Protein AF-A0A8K0GW01-F1 (afdb_monomer_lite)

Foldseek 3Di:
DDPVPDDDDDDCDPPDDDDPPDPDDDDPDDDDDDDPDPDPDPDDPPPPVLQVLLVCLVVVNLVVVDDDDDDDDSVLSNLVSLLVLQCLAPDPVSRDDPVVSVCSNVVVDDRDRHDRSDPPPPD

InterPro domains:
  IPR011009 Protein kinase-like domain superfamily [SSF56112] (2-117)
  IPR051343 G-type lectin S-receptor-like kinases and EP1-like glycoproteins [PTHR47976] (35-113)

pLDDT: mean 79.25, std 17.21, range [33.47, 96.94]

Secondary structure (DSSP, 8-state):
--TT--------TT-----TT------SS--PPPP------SS-S---HHHHHHHHHHTT-GGGG--SS----HHHHHHHHHHHHHHT-SSGGGSPPHHHHHHHHTTSS--PPPPPS------

Organism: NCBI:txid2594499

Sequence (123 aa):
MDDFWTAKISDFGLAKLLMPDQTRTFTGVRGTRGRNLEVKVPNVEELVLSSWVYKCFCDRELHKLVVGEDQVERRTLENMVKVGLWCIQDEQVLRPSMKSVVLMLEGITDIASPPCPTSSSSM

Structure (mmCIF, N/CA/C/O backbone):
data_AF-A0A8K0GW01-F1
#
_entry.id   AF-A0A8K0GW01-F1
#
loop_
_atom_site.group_PDB
_atom_site.id
_atom_site.type_symbol
_atom_site.label_atom_id
_atom_site.label_alt_id
_atom_site.label_comp_id
_atom_site.label_asym_id
_atom_site.label_entity_id
_atom_site.label_seq_id
_atom_site.pdbx_PDB_ins_code
_atom_site.Cartn_x
_atom_site.Cartn_y
_atom_site.Cartn_z
_atom_site.occupancy
_atom_site.B_iso_or_equiv
_atom_site.auth_seq_id
_atom_site.auth_comp_id
_atom_site.auth_asym_id
_atom_site.auth_atom_id
_atom_site.pdbx_PDB_model_num
ATOM 1 N N . MET A 1 1 ? 4.931 -14.643 14.102 1.00 82.75 1 MET A N 1
ATOM 2 C CA . MET A 1 1 ? 4.377 -13.641 15.038 1.00 82.75 1 MET A CA 1
ATOM 3 C C . MET A 1 1 ? 4.746 -14.083 16.442 1.00 82.75 1 MET A C 1
ATOM 5 O O . MET A 1 1 ? 4.925 -15.282 16.620 1.00 82.75 1 MET A O 1
ATOM 9 N N . ASP A 1 2 ? 4.960 -13.167 17.380 1.00 88.69 2 ASP A N 1
ATOM 10 C CA . ASP A 1 2 ? 5.225 -13.533 18.778 1.00 88.69 2 ASP A CA 1
ATOM 11 C C . ASP A 1 2 ? 3.971 -13.467 19.653 1.00 88.69 2 ASP A C 1
ATOM 13 O O . ASP A 1 2 ? 2.881 -13.168 19.165 1.00 88.69 2 ASP A O 1
ATOM 17 N N . ASP A 1 3 ? 4.147 -13.747 20.945 1.00 93.69 3 ASP A N 1
ATOM 18 C CA . ASP A 1 3 ? 3.078 -13.785 21.949 1.00 93.69 3 ASP A CA 1
ATOM 19 C C . ASP A 1 3 ? 2.378 -12.427 22.141 1.00 93.69 3 ASP A C 1
ATOM 21 O O . ASP A 1 3 ? 1.277 -12.363 22.684 1.00 93.69 3 ASP A O 1
ATOM 25 N N . PHE A 1 4 ? 2.985 -11.339 21.657 1.00 91.31 4 PHE A N 1
ATOM 26 C CA . PHE A 1 4 ? 2.436 -9.984 21.701 1.00 91.31 4 PHE A CA 1
ATOM 27 C C . PHE A 1 4 ? 1.789 -9.561 20.377 1.00 91.31 4 PHE A C 1
ATOM 29 O O . PHE A 1 4 ? 1.604 -8.369 20.147 1.00 91.31 4 PHE A O 1
ATOM 36 N N . TRP A 1 5 ? 1.472 -10.507 19.484 1.00 83.25 5 TRP A N 1
ATOM 37 C CA . TRP A 1 5 ? 0.895 -10.232 18.160 1.00 83.25 5 TRP A CA 1
ATOM 38 C C . TRP A 1 5 ? 1.775 -9.328 17.282 1.00 83.25 5 TRP A C 1
ATOM 40 O O . TRP A 1 5 ? 1.306 -8.729 16.314 1.00 83.25 5 TRP A O 1
ATOM 50 N N . THR A 1 6 ? 3.080 -9.250 17.571 1.00 88.38 6 THR A N 1
ATOM 51 C CA . THR A 1 6 ? 4.000 -8.434 16.780 1.00 88.38 6 THR A CA 1
ATOM 52 C C . THR A 1 6 ? 4.387 -9.193 15.519 1.00 88.38 6 THR A C 1
ATOM 54 O O . THR A 1 6 ? 4.952 -10.298 15.558 1.00 88.38 6 THR A O 1
ATOM 57 N N . ALA A 1 7 ? 4.078 -8.595 14.367 1.00 86.25 7 ALA A N 1
ATOM 58 C CA . ALA A 1 7 ? 4.501 -9.111 13.077 1.00 86.25 7 ALA A CA 1
ATOM 59 C C . ALA A 1 7 ? 6.037 -9.155 13.012 1.00 86.25 7 ALA A C 1
ATOM 61 O O . ALA A 1 7 ? 6.719 -8.174 13.299 1.00 86.25 7 ALA A O 1
ATOM 62 N N . LYS A 1 8 ? 6.588 -10.309 12.626 1.00 86.19 8 LYS A N 1
ATOM 63 C CA . LYS A 1 8 ? 8.032 -10.511 12.456 1.00 86.19 8 LYS A CA 1
ATOM 64 C C . LYS A 1 8 ? 8.310 -10.894 11.016 1.00 86.19 8 LYS A C 1
ATOM 66 O O . LYS A 1 8 ? 7.702 -11.833 10.503 1.00 86.19 8 LYS A O 1
ATOM 71 N N . ILE A 1 9 ? 9.234 -10.175 10.387 1.00 85.19 9 ILE A N 1
ATOM 72 C CA . ILE A 1 9 ? 9.738 -10.535 9.064 1.00 85.19 9 ILE A CA 1
ATOM 73 C C . ILE A 1 9 ? 10.589 -11.795 9.234 1.00 85.19 9 ILE A C 1
ATOM 75 O O . ILE A 1 9 ? 11.491 -11.845 10.068 1.00 85.19 9 ILE A O 1
ATOM 79 N N . SER A 1 10 ? 10.258 -12.825 8.468 1.00 81.81 10 SER A N 1
ATOM 80 C CA . SER A 1 10 ? 10.968 -14.103 8.412 1.00 81.81 10 SER A CA 1
ATOM 81 C C . SER A 1 10 ? 11.104 -14.519 6.943 1.00 81.81 10 SER A C 1
ATOM 83 O O . SER A 1 10 ? 10.714 -13.756 6.062 1.00 81.81 10 SER A O 1
ATOM 85 N N . ASP A 1 11 ? 11.708 -15.674 6.666 1.00 80.38 11 ASP A N 1
ATOM 86 C CA . ASP A 1 11 ? 11.954 -16.168 5.302 1.00 80.38 11 ASP A CA 1
ATOM 87 C C . ASP A 1 11 ? 12.922 -15.316 4.469 1.00 80.38 11 ASP A C 1
ATOM 89 O O . ASP A 1 11 ? 12.726 -15.076 3.279 1.00 80.38 11 ASP A O 1
ATOM 93 N N . PHE A 1 12 ? 14.044 -14.917 5.073 1.00 78.38 12 PHE A N 1
ATOM 94 C CA . PHE A 1 12 ? 15.123 -14.250 4.338 1.00 78.38 12 PHE A CA 1
ATOM 95 C C . PHE A 1 12 ? 15.754 -15.136 3.249 1.00 78.38 12 PHE A C 1
ATOM 97 O O . PHE A 1 12 ? 16.407 -14.604 2.361 1.00 78.38 12 PHE A O 1
ATOM 104 N N . GLY A 1 13 ? 15.544 -16.459 3.263 1.00 75.62 13 GLY A N 1
ATOM 105 C CA . GLY A 1 13 ? 15.936 -17.374 2.183 1.00 75.62 13 GLY A CA 1
ATOM 106 C C . GLY A 1 13 ? 17.352 -17.126 1.643 1.00 75.62 13 GLY A C 1
ATOM 107 O O . GLY A 1 13 ? 18.328 -17.194 2.383 1.00 75.62 13 GLY A O 1
ATOM 108 N N . LEU A 1 14 ? 17.444 -16.804 0.346 1.00 74.12 14 LEU A N 1
ATOM 109 C CA . LEU A 1 14 ? 18.675 -16.455 -0.386 1.00 74.12 14 LEU A CA 1
ATOM 110 C C . LEU A 1 14 ? 19.134 -14.993 -0.181 1.00 74.12 14 LEU A C 1
ATOM 112 O O . LEU A 1 14 ? 19.753 -14.416 -1.080 1.00 74.12 14 LEU A O 1
ATOM 116 N N . ALA A 1 15 ? 18.795 -14.357 0.943 1.00 75.75 15 ALA A N 1
ATOM 117 C CA . ALA A 1 15 ? 19.153 -12.967 1.205 1.00 75.75 15 ALA A CA 1
ATOM 118 C C . ALA A 1 15 ? 20.659 -12.752 1.021 1.00 75.75 15 ALA A C 1
ATOM 120 O O . ALA A 1 15 ? 21.493 -13.480 1.562 1.00 75.75 15 ALA A O 1
ATOM 121 N N . LYS A 1 16 ? 21.001 -11.733 0.232 1.00 76.56 16 LYS A N 1
ATOM 122 C CA . LYS A 1 16 ? 22.376 -11.378 -0.103 1.00 76.56 16 LYS A CA 1
ATOM 123 C C . LYS A 1 16 ? 22.660 -9.974 0.401 1.00 76.56 16 LYS A C 1
ATOM 125 O O . LYS A 1 16 ? 21.877 -9.061 0.151 1.00 76.56 16 LYS A O 1
ATOM 130 N N . LEU A 1 17 ? 23.791 -9.808 1.079 1.00 82.56 17 LEU A N 1
ATOM 131 C CA . LEU A 1 17 ? 24.287 -8.488 1.439 1.00 82.56 17 LEU A CA 1
ATOM 132 C C . LEU A 1 17 ? 24.716 -7.758 0.159 1.00 82.56 17 LEU A C 1
ATOM 134 O O . LEU A 1 17 ? 25.512 -8.286 -0.621 1.00 82.56 17 LEU A O 1
ATOM 138 N N . LEU A 1 18 ? 24.153 -6.574 -0.065 1.00 78.88 18 LEU A N 1
ATOM 139 C CA . LEU A 1 18 ? 24.469 -5.709 -1.198 1.00 78.88 18 LEU A CA 1
ATOM 140 C C . LEU A 1 18 ? 25.307 -4.525 -0.717 1.00 78.88 18 LEU A C 1
ATOM 142 O O . LEU A 1 18 ? 25.170 -4.088 0.427 1.00 78.88 18 LEU A O 1
ATOM 146 N N . MET A 1 19 ? 26.162 -4.003 -1.596 1.00 85.44 19 MET A N 1
ATOM 147 C CA . MET A 1 19 ? 26.850 -2.738 -1.338 1.00 85.44 19 MET A CA 1
ATOM 148 C C . MET A 1 19 ? 25.838 -1.577 -1.298 1.00 85.44 19 MET A C 1
ATOM 150 O O . MET A 1 19 ? 24.786 -1.683 -1.934 1.00 85.44 19 MET A O 1
ATOM 154 N N . PRO A 1 20 ? 26.127 -0.467 -0.589 1.00 75.12 20 PRO A N 1
ATOM 155 C CA . PRO A 1 20 ? 25.191 0.654 -0.435 1.00 75.12 20 PRO A CA 1
ATOM 156 C C . PRO A 1 20 ? 24.673 1.261 -1.750 1.00 75.12 20 PRO A C 1
ATOM 158 O O . PRO A 1 20 ? 23.586 1.829 -1.779 1.00 75.12 20 PRO A O 1
ATOM 161 N N . ASP A 1 21 ? 25.437 1.139 -2.834 1.00 82.81 21 ASP A N 1
ATOM 162 C CA . ASP A 1 21 ? 25.133 1.636 -4.177 1.00 82.81 21 ASP A CA 1
ATOM 163 C C . ASP A 1 21 ? 24.573 0.555 -5.124 1.00 82.81 21 ASP A C 1
ATOM 165 O O . ASP A 1 21 ? 24.140 0.853 -6.240 1.00 82.81 21 ASP A O 1
ATOM 169 N N . GLN A 1 22 ? 24.533 -0.708 -4.693 1.00 72.88 22 GLN A N 1
ATOM 170 C CA . GLN A 1 22 ? 24.065 -1.811 -5.519 1.00 72.88 22 GLN A CA 1
ATOM 171 C C . GLN A 1 22 ? 22.535 -1.937 -5.460 1.00 72.88 22 GLN A C 1
ATOM 173 O O . GLN A 1 22 ? 21.963 -2.521 -4.544 1.00 72.88 22 GLN A O 1
ATOM 178 N N . THR A 1 23 ? 21.862 -1.454 -6.506 1.00 67.00 23 THR A N 1
ATOM 179 C CA . THR A 1 23 ? 20.390 -1.493 -6.639 1.00 67.00 23 THR A CA 1
ATOM 180 C C . THR A 1 23 ? 19.860 -2.707 -7.408 1.00 67.00 23 THR A C 1
ATOM 182 O O . THR A 1 23 ? 18.651 -2.949 -7.435 1.00 67.00 23 THR A O 1
ATOM 185 N N . ARG A 1 24 ? 20.745 -3.483 -8.054 1.00 62.59 24 ARG A N 1
ATOM 186 C CA . ARG A 1 24 ? 20.386 -4.640 -8.891 1.00 62.59 24 ARG A CA 1
ATOM 187 C C . ARG A 1 24 ? 21.172 -5.883 -8.487 1.00 62.59 24 ARG A C 1
ATOM 189 O O . ARG A 1 24 ? 22.380 -5.839 -8.240 1.00 62.59 24 ARG A O 1
ATOM 196 N N . THR A 1 25 ? 20.491 -7.021 -8.490 1.00 65.19 25 THR A N 1
ATOM 197 C CA . THR A 1 25 ? 21.088 -8.328 -8.208 1.00 65.19 25 THR A CA 1
ATOM 198 C C . THR A 1 25 ? 20.591 -9.313 -9.252 1.00 65.19 25 THR A C 1
ATOM 200 O O . THR A 1 25 ? 19.387 -9.483 -9.424 1.00 65.19 25 THR A O 1
ATOM 203 N N . PHE A 1 26 ? 21.512 -9.949 -9.974 1.00 66.69 26 PHE A N 1
ATOM 204 C CA . PHE A 1 26 ? 21.162 -11.028 -10.889 1.00 66.69 26 PHE A CA 1
ATOM 205 C C . PHE A 1 26 ? 20.973 -12.311 -10.074 1.00 66.69 26 PHE A C 1
ATOM 207 O O . PHE A 1 26 ? 21.931 -12.828 -9.498 1.00 66.69 26 PHE A O 1
ATOM 214 N N . THR A 1 27 ? 19.739 -12.799 -9.984 1.00 62.62 27 THR A N 1
ATOM 215 C CA . THR A 1 27 ? 19.407 -14.082 -9.355 1.00 62.62 27 THR A CA 1
ATOM 216 C C . THR A 1 27 ? 18.908 -15.044 -10.431 1.00 62.62 27 THR A C 1
ATOM 218 O O . THR A 1 27 ? 18.088 -14.674 -11.265 1.00 62.62 27 THR A O 1
ATOM 221 N N . GLY A 1 28 ? 19.375 -16.298 -10.417 1.00 58.66 28 GLY A N 1
ATOM 222 C CA . GLY A 1 28 ? 18.900 -17.340 -11.345 1.00 58.66 28 GLY A CA 1
ATOM 223 C C . GLY A 1 28 ? 17.459 -17.809 -11.084 1.00 58.66 28 GLY A C 1
ATOM 224 O O . GLY A 1 28 ? 16.932 -18.622 -11.834 1.00 58.66 28 GLY A O 1
ATOM 225 N N . VAL A 1 29 ? 16.820 -17.300 -10.025 1.00 62.19 29 VAL A N 1
ATOM 226 C CA . VAL A 1 29 ? 15.443 -17.601 -9.617 1.00 62.19 29 VAL A CA 1
ATOM 227 C C . VAL A 1 29 ? 14.682 -16.278 -9.499 1.00 62.19 29 VAL A C 1
ATOM 229 O O . VAL A 1 29 ? 15.133 -15.366 -8.801 1.00 62.19 29 VAL A O 1
ATOM 232 N N . ARG A 1 30 ? 13.540 -16.159 -10.188 1.00 56.94 30 ARG A N 1
ATOM 233 C CA . ARG A 1 30 ? 12.668 -14.971 -10.186 1.00 56.94 30 ARG A CA 1
ATOM 234 C C . ARG A 1 30 ? 11.447 -15.231 -9.299 1.00 56.94 30 ARG A C 1
ATOM 236 O O . ARG A 1 30 ? 10.379 -15.548 -9.806 1.00 56.94 30 ARG A O 1
ATOM 243 N N . GLY A 1 31 ? 11.629 -15.116 -7.982 1.00 59.84 31 GLY A N 1
ATOM 244 C CA . GLY A 1 31 ? 10.555 -15.254 -6.988 1.00 59.84 31 GLY A CA 1
ATOM 245 C C . GLY A 1 31 ? 9.861 -16.625 -6.963 1.00 59.84 31 GLY A C 1
ATOM 246 O O . GLY A 1 31 ? 10.219 -17.551 -7.688 1.00 59.84 31 GLY A O 1
ATOM 247 N N . THR A 1 32 ? 8.860 -16.761 -6.096 1.00 56.16 32 THR A N 1
ATOM 248 C CA . THR A 1 32 ? 7.911 -17.880 -6.115 1.00 56.16 32 THR A CA 1
ATOM 249 C C . THR A 1 32 ? 6.748 -17.531 -7.047 1.00 56.16 32 THR A C 1
ATOM 251 O O . THR A 1 32 ? 6.283 -16.390 -7.056 1.00 56.16 32 THR A O 1
ATOM 254 N N . ARG A 1 33 ? 6.266 -18.491 -7.855 1.00 54.00 33 ARG A N 1
ATOM 255 C CA . ARG A 1 33 ? 5.001 -18.312 -8.596 1.00 54.00 33 ARG A CA 1
ATOM 256 C C . ARG A 1 33 ? 3.896 -17.977 -7.585 1.00 54.00 33 ARG A C 1
ATOM 258 O O . ARG A 1 33 ? 3.875 -18.567 -6.504 1.00 54.00 33 ARG A O 1
ATOM 265 N N . GLY A 1 34 ? 3.046 -17.000 -7.914 1.00 53.31 34 GLY A N 1
ATOM 266 C CA . GLY A 1 34 ? 2.040 -16.445 -7.005 1.00 53.31 34 GLY A CA 1
ATOM 267 C C . GLY A 1 34 ? 1.230 -17.532 -6.296 1.00 53.31 34 GLY A C 1
ATOM 268 O O . GLY A 1 34 ? 0.823 -18.516 -6.910 1.00 53.31 34 GLY A O 1
ATOM 269 N N . ARG A 1 35 ? 1.022 -17.370 -4.986 1.00 47.84 35 ARG A N 1
ATOM 270 C CA . ARG A 1 35 ? 0.108 -18.224 -4.224 1.00 47.84 35 ARG A CA 1
ATOM 271 C C . ARG A 1 35 ? -1.314 -17.807 -4.591 1.00 47.84 35 ARG A C 1
ATOM 273 O O . ARG A 1 35 ? -1.674 -16.657 -4.356 1.00 47.84 35 ARG A O 1
ATOM 280 N N . ASN A 1 36 ? -2.096 -18.717 -5.166 1.00 45.84 36 ASN A N 1
ATOM 281 C CA . ASN A 1 36 ? -3.528 -18.504 -5.357 1.00 45.84 36 ASN A CA 1
ATOM 282 C C . ASN A 1 36 ? -4.165 -18.323 -3.974 1.00 45.84 36 ASN A C 1
ATOM 284 O O . ASN A 1 36 ? -4.164 -19.252 -3.167 1.00 45.84 36 ASN A O 1
ATOM 288 N N . LEU A 1 37 ? -4.638 -17.112 -3.674 1.00 46.97 37 LEU A N 1
ATOM 289 C CA . LEU A 1 37 ? -5.487 -16.878 -2.513 1.00 46.97 37 LEU A CA 1
ATOM 290 C C . LEU A 1 37 ? -6.879 -17.381 -2.890 1.00 46.97 37 LEU A C 1
ATOM 292 O O . LEU A 1 37 ? -7.450 -16.925 -3.879 1.00 46.97 37 LEU A O 1
ATOM 296 N N . GLU A 1 38 ? -7.402 -18.339 -2.135 1.00 42.09 38 GLU A N 1
ATOM 297 C CA . GLU A 1 38 ? -8.716 -18.927 -2.381 1.00 42.09 38 GLU A CA 1
ATOM 298 C C . GLU A 1 38 ? -9.809 -17.927 -1.963 1.00 42.09 38 GLU A C 1
ATOM 300 O O . GLU A 1 38 ? -10.391 -17.992 -0.883 1.00 42.09 38 GLU A O 1
ATOM 305 N N . VAL A 1 39 ? -10.045 -16.921 -2.805 1.00 52.03 39 VAL A N 1
ATOM 306 C CA . VAL A 1 39 ? -11.194 -16.026 -2.676 1.00 52.03 39 VAL A CA 1
ATOM 307 C C . VAL A 1 39 ? -12.389 -16.761 -3.277 1.00 52.03 39 VAL A C 1
ATOM 309 O O . VAL A 1 39 ? -12.332 -17.197 -4.425 1.00 52.03 39 VAL A O 1
ATOM 312 N N . LYS A 1 40 ? -13.481 -16.911 -2.516 1.00 47.06 40 LYS A N 1
ATOM 313 C CA . LYS A 1 40 ? -14.750 -17.462 -3.021 1.00 47.06 40 LYS A CA 1
ATOM 314 C C . LYS A 1 40 ? -15.380 -16.481 -4.015 1.00 47.06 40 LYS A C 1
ATOM 316 O O . LYS A 1 40 ? -16.293 -15.737 -3.670 1.00 47.06 40 LYS A O 1
ATOM 321 N N . VAL A 1 41 ? -14.868 -16.457 -5.241 1.00 46.31 41 VAL A N 1
ATOM 322 C CA . VAL A 1 41 ? -15.432 -15.696 -6.356 1.00 46.31 41 VAL A CA 1
ATOM 323 C C . VAL A 1 41 ? -16.360 -16.635 -7.136 1.00 46.31 41 VAL A C 1
ATOM 325 O O . VAL A 1 41 ? -15.935 -17.725 -7.510 1.00 46.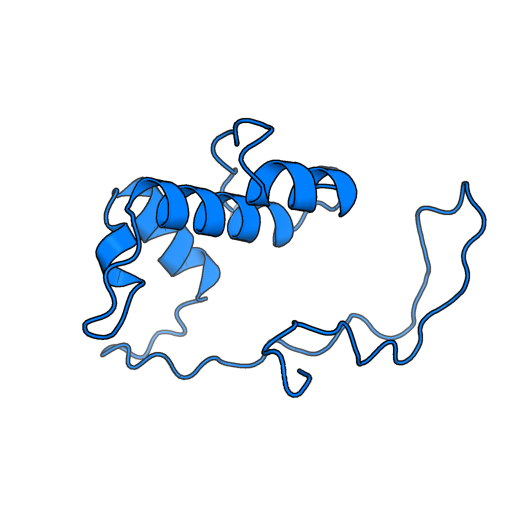31 41 VAL A O 1
ATOM 328 N N . PRO A 1 42 ? -17.629 -16.265 -7.384 1.00 50.75 42 PRO A N 1
ATOM 329 C CA . PRO A 1 42 ? -18.617 -17.159 -7.994 1.00 50.75 42 PRO A CA 1
ATOM 330 C C . PRO A 1 42 ? -18.404 -17.447 -9.494 1.00 50.75 42 PRO A C 1
ATOM 332 O O . PRO A 1 42 ? -19.233 -18.138 -10.080 1.00 50.75 42 PRO A O 1
ATOM 335 N N . ASN A 1 43 ? -17.338 -16.945 -10.136 1.00 49.47 43 ASN A N 1
ATOM 336 C CA . ASN A 1 43 ? -17.074 -17.181 -11.558 1.00 49.47 43 ASN A CA 1
ATOM 337 C C . ASN A 1 43 ? -15.578 -17.419 -11.845 1.00 49.47 43 ASN A C 1
ATOM 339 O O . ASN A 1 43 ? -14.720 -16.781 -11.238 1.00 49.47 43 ASN A O 1
ATOM 343 N N . VAL A 1 44 ? -15.293 -18.357 -12.754 1.00 43.62 44 VAL A N 1
ATOM 344 C CA . VAL A 1 44 ? -14.037 -19.138 -12.841 1.00 43.62 44 VAL A CA 1
ATOM 345 C C . VAL A 1 44 ? -13.069 -18.671 -13.939 1.00 43.62 44 VAL A C 1
ATOM 347 O O . VAL A 1 44 ? -12.124 -19.381 -14.272 1.00 43.62 44 VAL A O 1
ATOM 350 N N . GLU A 1 45 ? -13.256 -17.482 -14.505 1.00 51.88 45 GLU A N 1
ATOM 351 C CA . GLU A 1 45 ? -12.233 -16.884 -15.369 1.00 51.88 45 GLU A CA 1
ATOM 352 C C . GLU A 1 45 ? -11.178 -16.224 -14.487 1.00 51.88 45 GLU A C 1
ATOM 354 O O . GLU A 1 45 ? -11.345 -15.073 -14.105 1.00 51.88 45 GLU A O 1
ATOM 359 N N . GLU A 1 46 ? -10.173 -17.012 -14.089 1.00 51.25 46 GLU A N 1
ATOM 360 C CA . GLU A 1 46 ? -8.834 -16.638 -13.597 1.00 51.25 46 GLU A CA 1
ATOM 361 C C . GLU A 1 46 ? -8.645 -15.144 -13.258 1.00 51.25 46 GLU A C 1
ATOM 363 O O . GLU A 1 46 ? -7.848 -14.423 -13.861 1.00 51.25 46 GLU A O 1
ATOM 368 N N . LEU A 1 47 ? -9.424 -14.648 -12.293 1.00 55.09 47 LEU A N 1
ATOM 369 C CA . LEU A 1 47 ? -9.425 -13.236 -11.946 1.00 55.09 47 LEU A CA 1
ATOM 370 C C . LEU A 1 47 ? -8.124 -12.971 -11.207 1.00 55.09 47 LEU A C 1
ATOM 372 O O . LEU A 1 47 ? -7.956 -13.360 -10.050 1.00 55.09 47 LEU A O 1
ATOM 376 N N . VAL A 1 48 ? -7.188 -12.310 -11.886 1.00 73.00 48 VAL A N 1
ATOM 377 C CA . VAL A 1 48 ? -5.972 -11.822 -11.246 1.00 73.00 48 VAL A CA 1
ATOM 378 C C . VAL A 1 48 ? -6.416 -10.906 -10.108 1.00 73.00 48 VAL A C 1
ATOM 380 O O . VAL A 1 48 ? -7.030 -9.860 -10.337 1.00 73.00 48 VAL A O 1
ATOM 383 N N . LEU A 1 49 ? -6.134 -11.316 -8.868 1.00 81.25 49 LEU A N 1
ATOM 384 C CA . LEU A 1 49 ? -6.601 -10.630 -7.661 1.00 81.25 49 LEU A CA 1
ATOM 385 C C . LEU A 1 49 ? -6.269 -9.132 -7.696 1.00 81.25 49 LEU A C 1
ATOM 387 O O . LEU A 1 49 ? -7.095 -8.306 -7.320 1.00 81.25 49 LEU A O 1
ATOM 391 N N . SER A 1 50 ? -5.087 -8.771 -8.204 1.00 83.94 50 SER A N 1
ATOM 392 C CA . SER A 1 50 ? -4.669 -7.376 -8.357 1.00 83.94 50 SER A CA 1
ATOM 393 C C . SER A 1 50 ? -5.543 -6.586 -9.334 1.00 83.94 50 SER A C 1
ATOM 395 O O . SER A 1 50 ? -5.876 -5.441 -9.038 1.00 83.94 50 SER A O 1
ATOM 397 N N . SER A 1 51 ? -5.959 -7.178 -10.457 1.00 85.56 51 SER A N 1
ATOM 398 C CA . SER A 1 51 ? -6.856 -6.540 -11.428 1.00 85.56 51 SER A CA 1
ATOM 399 C C . SER A 1 51 ? -8.247 -6.313 -10.839 1.00 85.56 51 SER A C 1
ATOM 401 O O . SER A 1 51 ? -8.820 -5.237 -11.006 1.00 85.56 51 SER A O 1
ATOM 403 N N . TRP A 1 52 ? -8.770 -7.287 -10.089 1.00 88.19 52 TRP A N 1
ATOM 404 C CA . TRP A 1 52 ? -10.037 -7.130 -9.372 1.00 88.19 52 TRP A CA 1
ATOM 405 C C . TRP A 1 52 ? -9.968 -6.026 -8.312 1.00 88.19 52 TRP A C 1
ATOM 407 O O . TRP A 1 52 ? -10.820 -5.140 -8.281 1.00 88.19 52 TRP A O 1
ATOM 417 N N . VAL A 1 53 ? -8.923 -6.042 -7.480 1.00 91.62 53 VAL A N 1
ATOM 418 C CA . VAL A 1 53 ? -8.694 -5.026 -6.443 1.00 91.62 53 VAL A CA 1
ATOM 419 C C . VAL A 1 53 ? -8.564 -3.635 -7.062 1.00 91.62 53 VAL A C 1
ATOM 421 O O . VAL A 1 53 ? -9.166 -2.688 -6.556 1.00 91.62 53 VAL A O 1
ATOM 424 N N . TYR A 1 54 ? -7.832 -3.502 -8.173 1.00 92.38 54 TYR A N 1
ATOM 425 C CA . TYR A 1 54 ? -7.698 -2.231 -8.884 1.00 92.38 54 TYR A CA 1
ATOM 426 C C . TYR A 1 54 ? -9.045 -1.729 -9.414 1.00 92.38 54 TYR A C 1
ATOM 428 O O . TYR A 1 54 ? -9.374 -0.557 -9.241 1.00 92.38 54 TYR A O 1
ATOM 436 N N . LYS A 1 55 ? -9.869 -2.616 -9.984 1.00 91.88 55 LYS A N 1
ATOM 437 C CA . LYS A 1 55 ? -11.226 -2.263 -10.414 1.00 91.88 55 LYS A CA 1
ATOM 438 C C . LYS A 1 55 ? -12.082 -1.772 -9.244 1.00 91.88 55 LYS A C 1
ATOM 440 O O . LYS A 1 55 ? -12.642 -0.684 -9.326 1.00 91.88 55 LYS A O 1
ATOM 445 N N . CYS A 1 56 ? -12.115 -2.504 -8.129 1.00 93.50 56 CYS A N 1
ATOM 446 C CA . CYS A 1 56 ? -12.825 -2.077 -6.918 1.00 93.50 56 CYS A CA 1
ATOM 447 C C . CYS A 1 56 ? -12.335 -0.709 -6.409 1.00 93.50 56 CYS A C 1
ATOM 449 O O . CYS A 1 56 ? -13.130 0.091 -5.917 1.00 93.50 56 CYS A O 1
ATOM 451 N N . PHE A 1 57 ? -11.035 -0.425 -6.530 1.00 95.12 57 PHE A N 1
ATOM 452 C CA . PHE A 1 57 ? -10.456 0.871 -6.185 1.00 95.12 57 PHE A CA 1
ATOM 453 C C . PHE A 1 57 ? -10.966 2.000 -7.093 1.00 95.12 57 PHE A C 1
ATOM 455 O O . PHE A 1 57 ? -11.405 3.037 -6.584 1.00 95.12 57 PHE A O 1
ATOM 462 N N . CYS A 1 58 ? -10.958 1.796 -8.413 1.00 93.94 58 CYS A N 1
ATOM 463 C CA . CYS A 1 58 ? -11.484 2.753 -9.388 1.00 93.94 58 CYS A CA 1
ATOM 464 C C . CYS A 1 58 ? -12.980 3.019 -9.183 1.00 93.94 58 CYS A C 1
ATOM 466 O O . CYS A 1 58 ? -13.393 4.178 -9.132 1.00 93.94 58 CYS A O 1
ATOM 468 N N . ASP A 1 59 ? -13.758 1.957 -8.976 1.00 95.00 59 ASP A N 1
ATOM 469 C CA . ASP A 1 59 ? -15.216 2.012 -8.829 1.00 95.00 59 ASP A CA 1
ATOM 470 C C . ASP A 1 59 ? -15.655 2.510 -7.435 1.00 95.00 59 ASP A C 1
ATOM 472 O O . ASP A 1 59 ? -16.843 2.694 -7.183 1.00 95.00 59 ASP A O 1
ATOM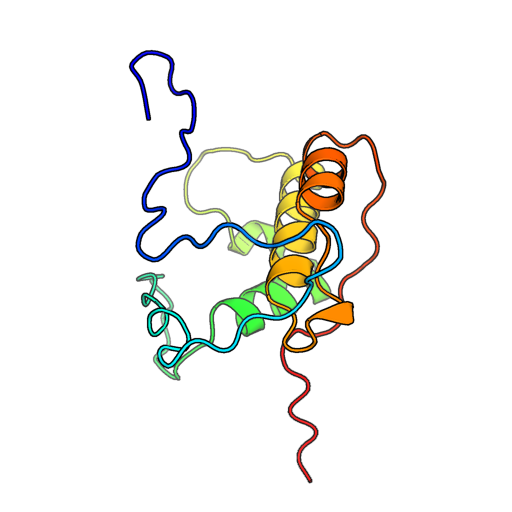 476 N N . ARG A 1 60 ? -14.706 2.771 -6.517 1.00 93.44 60 ARG A N 1
ATOM 477 C CA . ARG A 1 60 ? -14.948 3.153 -5.106 1.00 93.44 60 ARG A CA 1
ATOM 478 C C . ARG A 1 60 ? -15.715 2.095 -4.303 1.00 93.44 60 ARG A C 1
ATOM 480 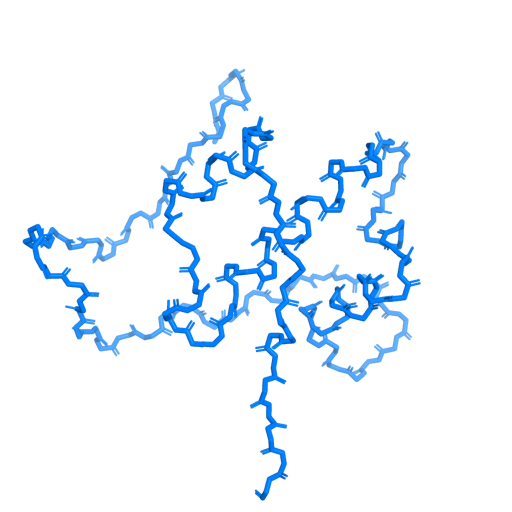O O . ARG A 1 60 ? -16.302 2.392 -3.263 1.00 93.44 60 ARG A O 1
ATOM 487 N N . GLU A 1 61 ? -15.633 0.839 -4.719 1.00 93.75 61 GLU A N 1
ATOM 488 C CA . GLU A 1 61 ? -16.329 -0.300 -4.116 1.00 93.75 61 GLU A CA 1
ATOM 489 C C . GLU A 1 61 ? -15.415 -1.146 -3.212 1.00 93.75 61 GLU A C 1
ATOM 491 O O . GLU A 1 61 ? -15.564 -2.361 -3.109 1.00 93.75 61 GLU A O 1
ATOM 496 N N . LEU A 1 62 ? -14.465 -0.509 -2.515 1.00 92.12 62 LEU A N 1
ATOM 497 C CA . LEU A 1 62 ? -13.482 -1.205 -1.669 1.00 92.12 62 LEU A CA 1
ATOM 498 C C . LEU A 1 62 ? -14.100 -2.037 -0.536 1.00 92.12 62 LEU A C 1
ATOM 500 O O . LEU A 1 62 ? -13.477 -2.989 -0.080 1.00 92.12 62 LEU A O 1
ATOM 504 N N . HIS A 1 63 ? -15.327 -1.729 -0.112 1.00 88.62 63 HIS A N 1
ATOM 505 C CA . HIS A 1 63 ? -16.060 -2.513 0.887 1.00 88.62 63 HIS A CA 1
ATOM 506 C C . HIS A 1 63 ? -16.215 -3.994 0.491 1.00 88.62 63 HIS A C 1
ATOM 508 O O . HIS A 1 63 ? -16.329 -4.844 1.363 1.00 88.62 63 HIS A O 1
ATOM 514 N N . LYS A 1 64 ? -16.154 -4.319 -0.810 1.00 88.88 64 LYS A N 1
ATOM 515 C CA . LYS A 1 64 ? -16.195 -5.699 -1.321 1.00 88.88 64 LYS A CA 1
ATOM 516 C C . LYS A 1 64 ? -14.946 -6.519 -0.976 1.00 88.88 64 LYS A C 1
ATOM 518 O O . LYS A 1 64 ? -14.978 -7.738 -1.107 1.00 88.88 64 LYS A O 1
ATOM 523 N N . LEU A 1 65 ? -13.847 -5.867 -0.580 1.00 87.00 65 LEU A N 1
ATOM 524 C CA . LEU A 1 65 ? -12.575 -6.521 -0.249 1.00 87.00 65 LEU A CA 1
ATOM 525 C C . LEU A 1 65 ? -12.536 -7.073 1.182 1.00 87.00 65 LEU A C 1
ATOM 527 O O . LEU A 1 65 ? -11.683 -7.903 1.488 1.00 87.00 65 LEU A O 1
ATOM 531 N N . VAL A 1 66 ? -13.418 -6.596 2.061 1.00 85.62 66 VAL A N 1
ATOM 532 C CA . VAL A 1 66 ? -13.457 -6.996 3.470 1.00 85.62 66 VAL A CA 1
ATOM 533 C C . VAL A 1 66 ? -14.539 -8.058 3.635 1.00 85.62 66 VAL A C 1
ATOM 535 O O . VAL A 1 66 ? -15.698 -7.832 3.295 1.00 85.62 66 VAL A O 1
ATOM 538 N N . VAL A 1 67 ? -14.153 -9.233 4.134 1.00 78.56 67 VAL A N 1
ATOM 539 C CA . VAL A 1 67 ? -15.065 -10.351 4.409 1.00 78.56 67 VAL A CA 1
ATOM 540 C C . VAL A 1 67 ? -15.162 -10.525 5.921 1.00 78.56 67 VAL A C 1
ATOM 542 O O . VAL A 1 67 ? -14.144 -10.748 6.568 1.00 78.56 67 VAL A O 1
ATOM 545 N N . GLY A 1 68 ? -16.374 -10.457 6.471 1.00 74.56 68 GLY A N 1
ATOM 546 C CA . GLY A 1 68 ? -16.631 -10.602 7.908 1.00 74.56 68 GLY A CA 1
ATOM 547 C C . GLY A 1 68 ? -17.263 -9.358 8.533 1.00 74.56 68 GLY A C 1
ATOM 548 O O . GLY A 1 68 ? -17.615 -8.411 7.834 1.00 74.56 68 GLY A O 1
ATOM 549 N N . GLU A 1 69 ? -17.442 -9.390 9.854 1.00 66.12 69 GLU A N 1
ATOM 550 C CA . GLU A 1 69 ? -18.088 -8.313 10.624 1.00 66.12 69 GLU A CA 1
ATOM 551 C C . GLU A 1 69 ? -17.112 -7.210 11.064 1.00 66.12 69 GLU A C 1
ATOM 553 O O . GLU A 1 69 ? -17.547 -6.155 11.533 1.00 66.12 69 GLU A O 1
ATOM 558 N N . ASP A 1 70 ? -15.804 -7.424 10.888 1.00 71.75 70 ASP A N 1
ATOM 559 C CA . ASP A 1 70 ? -14.781 -6.456 11.271 1.00 71.75 70 ASP A CA 1
ATOM 560 C C . ASP A 1 70 ? -14.880 -5.188 10.416 1.00 71.75 70 ASP A C 1
ATOM 562 O O . ASP A 1 70 ? -14.619 -5.172 9.209 1.00 71.75 70 ASP A O 1
ATOM 566 N N . GLN A 1 71 ? -15.249 -4.090 11.071 1.00 74.56 71 GLN A N 1
ATOM 567 C CA . GLN A 1 71 ? -15.347 -2.780 10.444 1.00 74.56 71 GLN A CA 1
ATOM 568 C C . GLN A 1 71 ? -13.949 -2.172 10.318 1.00 74.56 71 GLN A C 1
ATOM 570 O O . GLN A 1 71 ? -13.405 -1.615 11.271 1.00 74.56 71 GLN A O 1
ATOM 575 N N . VAL A 1 72 ? -13.366 -2.250 9.123 1.00 85.25 72 VAL A N 1
ATOM 576 C CA . VAL A 1 72 ? -12.160 -1.484 8.789 1.00 85.25 72 VAL A CA 1
ATOM 577 C C . VAL A 1 72 ? -12.571 -0.077 8.367 1.00 85.25 72 VAL A C 1
ATOM 579 O O . VAL A 1 72 ? -13.393 0.106 7.468 1.00 85.25 72 VAL A O 1
ATOM 582 N N . GLU A 1 73 ? -11.976 0.940 8.991 1.00 90.31 73 GLU A N 1
ATOM 583 C CA . GLU A 1 73 ? -12.198 2.334 8.609 1.00 90.31 73 GLU A CA 1
ATOM 584 C C . GLU A 1 73 ? -11.893 2.544 7.111 1.00 90.31 73 GLU A C 1
ATOM 586 O O . GLU A 1 73 ? -10.820 2.189 6.618 1.00 90.31 73 GLU A O 1
ATOM 591 N N . ARG A 1 74 ? -12.817 3.184 6.380 1.00 90.19 74 ARG A N 1
ATOM 592 C CA . ARG A 1 74 ? -12.726 3.390 4.923 1.00 90.19 74 ARG A CA 1
ATOM 593 C C . ARG A 1 74 ? -11.400 4.013 4.475 1.00 90.19 74 ARG A C 1
ATOM 595 O O . ARG A 1 74 ? -10.857 3.604 3.453 1.00 90.19 74 ARG A O 1
ATOM 602 N N . ARG A 1 75 ? -10.893 5.013 5.207 1.00 91.12 75 ARG A N 1
ATOM 603 C CA . ARG A 1 75 ? -9.627 5.688 4.872 1.00 91.12 75 ARG A CA 1
ATOM 604 C C . ARG A 1 75 ? -8.438 4.750 5.053 1.00 91.12 75 ARG A C 1
ATOM 606 O O . ARG A 1 75 ? -7.570 4.701 4.187 1.00 91.12 75 ARG A O 1
ATOM 613 N N . THR A 1 76 ? -8.441 3.979 6.135 1.00 91.94 76 THR A N 1
ATOM 614 C CA . THR A 1 76 ? -7.430 2.957 6.407 1.00 91.94 76 THR A CA 1
ATOM 615 C C . THR A 1 76 ? -7.430 1.886 5.311 1.00 91.94 76 THR A C 1
ATOM 617 O O . THR A 1 76 ? -6.378 1.602 4.739 1.00 91.94 76 THR A O 1
ATOM 620 N N . LEU A 1 77 ? -8.605 1.383 4.917 1.00 93.12 77 LEU A N 1
ATOM 621 C CA . LEU A 1 77 ? -8.744 0.429 3.812 1.00 93.12 77 LEU A CA 1
ATOM 622 C C . LEU A 1 77 ? -8.241 1.003 2.478 1.00 93.12 77 LEU A C 1
ATOM 624 O O . LEU A 1 77 ? -7.481 0.351 1.765 1.00 93.12 77 LEU A O 1
ATOM 628 N N . GLU A 1 78 ? -8.632 2.235 2.145 1.00 94.62 78 GLU A N 1
ATOM 629 C CA . GLU A 1 78 ? -8.192 2.911 0.921 1.00 94.62 78 GLU A CA 1
ATOM 630 C C . GLU A 1 78 ? -6.667 3.083 0.883 1.00 94.62 78 GLU A C 1
ATOM 632 O O . GLU A 1 78 ? -6.041 2.802 -0.140 1.00 94.62 78 GLU A O 1
ATOM 637 N N . ASN A 1 79 ? -6.056 3.482 2.000 1.00 95.38 79 ASN A N 1
ATOM 638 C CA . ASN A 1 79 ? -4.608 3.629 2.112 1.00 95.38 79 ASN A CA 1
ATOM 639 C C . ASN A 1 79 ? -3.886 2.284 1.959 1.00 95.38 79 ASN A C 1
ATOM 641 O O . ASN A 1 79 ? -2.940 2.194 1.177 1.00 95.38 79 ASN A O 1
ATOM 645 N N . MET A 1 80 ? -4.358 1.228 2.629 1.00 94.62 80 MET A N 1
ATOM 646 C CA . MET A 1 80 ? -3.786 -0.119 2.507 1.00 94.62 80 MET A CA 1
ATOM 647 C C . MET A 1 80 ? -3.825 -0.627 1.062 1.00 94.62 80 MET A C 1
ATOM 649 O O . MET A 1 80 ? -2.825 -1.140 0.556 1.00 94.62 80 MET A O 1
ATOM 653 N N . VAL A 1 81 ? -4.952 -0.432 0.370 1.00 95.50 81 VAL A N 1
ATOM 654 C CA . VAL A 1 81 ? -5.110 -0.830 -1.035 1.00 95.50 81 VAL A CA 1
ATOM 655 C C . VAL A 1 81 ? -4.175 -0.034 -1.944 1.00 95.50 81 VAL A C 1
ATOM 657 O O . VAL A 1 81 ? -3.501 -0.629 -2.785 1.00 95.50 81 VAL A O 1
ATOM 660 N N . LYS A 1 82 ? -4.060 1.289 -1.760 1.00 96.44 82 LYS A N 1
ATOM 661 C CA . LYS A 1 82 ? -3.123 2.113 -2.543 1.00 96.44 82 LYS A CA 1
ATOM 662 C C . LYS A 1 82 ? -1.672 1.674 -2.348 1.00 96.44 82 LYS A C 1
ATOM 664 O O . LYS A 1 82 ? -0.957 1.538 -3.338 1.00 96.44 82 LYS A O 1
ATOM 669 N N . VAL A 1 83 ? -1.241 1.422 -1.107 1.00 96.94 83 VAL A N 1
ATOM 670 C CA . VAL A 1 83 ? 0.113 0.911 -0.819 1.00 96.94 83 VAL A CA 1
ATOM 671 C C . VAL A 1 83 ? 0.335 -0.432 -1.514 1.00 96.94 83 VAL A C 1
ATOM 673 O O . VAL A 1 83 ? 1.337 -0.600 -2.206 1.00 96.94 83 VAL A O 1
ATOM 676 N N . GLY A 1 84 ? -0.616 -1.365 -1.396 1.00 94.56 84 GLY A N 1
ATOM 677 C CA . GLY A 1 84 ? -0.542 -2.668 -2.059 1.00 94.56 84 GLY A CA 1
ATOM 678 C C . GLY A 1 84 ? -0.385 -2.551 -3.578 1.00 94.56 84 GLY A C 1
ATOM 679 O O . GLY A 1 84 ? 0.509 -3.168 -4.150 1.00 94.56 84 GLY A O 1
ATOM 680 N N . LEU A 1 85 ? -1.194 -1.703 -4.219 1.00 94.56 85 LEU A N 1
ATOM 681 C CA . LEU A 1 85 ? -1.155 -1.452 -5.664 1.00 94.56 85 LEU A CA 1
ATOM 682 C C . LEU A 1 85 ? 0.156 -0.796 -6.130 1.00 94.56 85 LEU A C 1
ATOM 684 O O . LEU A 1 85 ? 0.639 -1.114 -7.215 1.00 94.56 85 LEU A O 1
ATOM 688 N N . TRP A 1 86 ? 0.761 0.084 -5.328 1.00 95.75 86 TRP A N 1
ATOM 689 C CA . TRP A 1 86 ? 2.092 0.639 -5.606 1.00 95.75 86 TRP A CA 1
ATOM 690 C C . TRP A 1 86 ? 3.201 -0.417 -5.502 1.00 95.75 86 TRP A C 1
ATOM 692 O O . TRP A 1 86 ? 4.133 -0.419 -6.303 1.00 95.75 86 TRP A O 1
ATOM 702 N N . CYS A 1 87 ? 3.105 -1.339 -4.542 1.00 94.19 87 CYS A N 1
ATOM 703 C CA . CYS A 1 87 ? 4.121 -2.369 -4.304 1.00 94.19 87 CYS A CA 1
ATOM 704 C C . CYS A 1 87 ? 4.185 -3.453 -5.388 1.00 94.19 87 CYS A C 1
ATOM 706 O O . CYS A 1 87 ? 5.223 -4.100 -5.531 1.00 94.19 87 CYS A O 1
ATOM 708 N N . ILE A 1 88 ? 3.101 -3.664 -6.136 1.00 89.50 88 ILE A N 1
ATOM 709 C CA . ILE A 1 88 ? 3.005 -4.718 -7.158 1.00 89.50 88 ILE A CA 1
ATOM 710 C C . ILE A 1 88 ? 3.230 -4.218 -8.590 1.00 89.50 88 ILE A C 1
ATOM 712 O O . ILE A 1 88 ?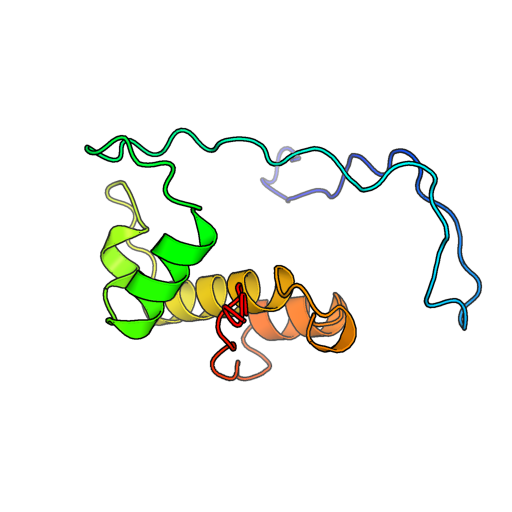 3.053 -4.998 -9.519 1.00 89.50 88 ILE A O 1
ATOM 716 N N . GLN A 1 89 ? 3.594 -2.945 -8.781 1.00 87.69 89 GLN A N 1
ATOM 717 C CA . GLN A 1 89 ? 3.855 -2.389 -10.113 1.00 87.69 89 GLN A CA 1
ATOM 718 C C . GLN A 1 89 ? 4.951 -3.180 -10.839 1.00 87.69 89 GLN A C 1
ATOM 720 O O . GLN A 1 89 ? 6.002 -3.477 -10.255 1.00 87.69 89 GLN A O 1
ATOM 725 N N . ASP A 1 90 ? 4.718 -3.476 -12.120 1.00 83.06 90 ASP A N 1
ATOM 726 C CA . ASP A 1 90 ? 5.669 -4.199 -12.971 1.00 83.06 90 ASP A CA 1
ATOM 727 C C . ASP A 1 90 ? 7.015 -3.461 -13.029 1.00 83.06 90 ASP A C 1
ATOM 729 O O . ASP A 1 90 ? 8.084 -4.027 -12.755 1.00 83.06 90 ASP A O 1
ATOM 733 N N . GLU A 1 91 ? 6.949 -2.153 -13.282 1.00 82.12 91 GLU A N 1
ATOM 734 C CA . GLU A 1 91 ? 8.114 -1.282 -13.327 1.00 82.12 91 GLU A CA 1
ATOM 735 C C . GLU A 1 91 ? 8.702 -1.060 -11.929 1.00 82.12 91 GLU A C 1
ATOM 737 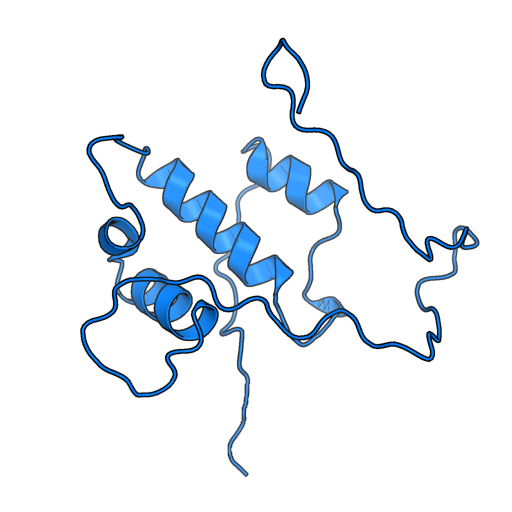O O . GLU A 1 91 ? 8.095 -0.453 -11.045 1.00 82.12 91 GLU A O 1
ATOM 742 N N . GLN A 1 92 ? 9.941 -1.522 -11.726 1.00 84.00 92 GLN A N 1
ATOM 743 C CA . GLN A 1 92 ? 10.633 -1.420 -10.435 1.00 84.00 92 GLN A CA 1
ATOM 744 C C . GLN A 1 92 ? 10.802 0.031 -9.972 1.00 84.00 92 GLN A C 1
ATOM 746 O O . GLN A 1 92 ? 10.747 0.295 -8.776 1.00 84.00 92 GLN A O 1
ATOM 751 N N . VAL A 1 93 ? 10.981 0.966 -10.909 1.00 86.94 93 VAL A N 1
ATOM 752 C CA . VAL A 1 93 ? 11.154 2.396 -10.608 1.00 86.94 93 VAL A CA 1
ATOM 753 C C . VAL A 1 93 ? 9.893 3.050 -10.041 1.00 86.94 93 VAL A C 1
ATOM 755 O O . VAL A 1 93 ? 9.992 4.094 -9.405 1.00 86.94 93 VAL A O 1
ATOM 758 N N . LEU A 1 94 ? 8.721 2.441 -10.250 1.00 89.69 94 LEU A N 1
ATOM 759 C CA . LEU A 1 94 ? 7.452 2.910 -9.693 1.00 89.69 94 LEU A CA 1
ATOM 760 C C . LEU A 1 94 ? 7.189 2.346 -8.294 1.00 89.69 94 LEU A C 1
ATOM 762 O O . LEU A 1 94 ? 6.367 2.890 -7.560 1.00 89.69 94 LEU A O 1
ATOM 766 N N . ARG A 1 95 ? 7.870 1.260 -7.908 1.00 93.50 95 ARG A N 1
ATOM 767 C CA . ARG A 1 95 ? 7.663 0.631 -6.604 1.00 93.50 95 ARG A CA 1
ATOM 768 C C . ARG A 1 95 ? 8.298 1.480 -5.495 1.00 93.50 95 ARG A C 1
ATOM 770 O O . ARG A 1 95 ? 9.464 1.864 -5.607 1.00 93.50 95 ARG A O 1
ATOM 777 N N . PRO A 1 96 ? 7.570 1.761 -4.403 1.00 94.62 96 PRO A N 1
ATOM 778 C CA . PRO A 1 96 ? 8.090 2.558 -3.304 1.00 94.62 96 PRO A CA 1
ATOM 779 C C . PRO A 1 96 ? 9.202 1.817 -2.557 1.00 94.62 96 PRO A C 1
ATOM 781 O O . PRO A 1 96 ? 9.214 0.590 -2.453 1.00 94.62 96 PRO A O 1
ATOM 784 N N . SER A 1 97 ? 10.125 2.581 -1.971 1.00 93.75 97 SER A N 1
ATOM 785 C CA . SER A 1 97 ? 11.079 2.025 -1.008 1.00 93.75 97 SER A CA 1
ATOM 786 C C . SER A 1 97 ? 10.350 1.540 0.250 1.00 93.75 97 SER A C 1
ATOM 788 O O . SER A 1 97 ? 9.314 2.097 0.614 1.00 93.75 97 SER A O 1
ATOM 790 N N . MET A 1 98 ? 10.920 0.581 0.988 1.00 92.75 98 MET A N 1
ATOM 791 C CA . MET A 1 98 ? 10.340 0.155 2.272 1.00 92.75 98 MET A CA 1
ATOM 792 C C . MET A 1 98 ? 10.178 1.313 3.265 1.00 92.75 98 MET A C 1
ATOM 794 O O . MET A 1 98 ? 9.182 1.362 3.978 1.00 92.75 98 MET A O 1
ATOM 798 N N . LYS A 1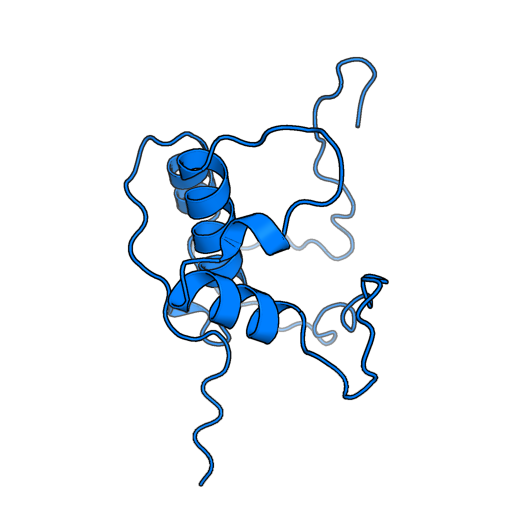 99 ? 11.101 2.286 3.271 1.00 93.81 99 LYS A N 1
ATOM 799 C CA . LYS A 1 99 ? 10.965 3.511 4.076 1.00 93.81 99 LYS A CA 1
ATOM 800 C C . LYS A 1 99 ? 9.700 4.283 3.698 1.00 93.81 99 LYS A C 1
ATOM 802 O O . LYS A 1 99 ? 8.952 4.699 4.572 1.00 93.81 99 LYS A O 1
ATOM 807 N N . SER A 1 100 ? 9.457 4.457 2.400 1.00 95.62 100 SER A N 1
ATOM 808 C CA . SER A 1 100 ? 8.253 5.120 1.894 1.00 95.62 100 SER A CA 1
ATOM 809 C C . SER A 1 100 ? 6.989 4.342 2.261 1.00 95.62 100 SER A C 1
ATOM 811 O O . SER A 1 100 ? 6.035 4.949 2.728 1.00 95.62 100 SER A O 1
ATOM 813 N N . VAL A 1 101 ? 6.997 3.011 2.119 1.00 95.81 101 VAL A N 1
ATOM 814 C CA . VAL A 1 101 ? 5.872 2.140 2.505 1.00 95.81 101 VAL A CA 1
ATOM 815 C C . VAL A 1 101 ? 5.518 2.310 3.982 1.00 95.81 101 VAL A C 1
ATOM 817 O O . VAL A 1 101 ? 4.345 2.471 4.300 1.00 95.81 101 VAL A O 1
ATOM 820 N N . VAL A 1 102 ? 6.511 2.329 4.876 1.00 94.81 102 VAL A N 1
ATOM 821 C CA . VAL A 1 102 ? 6.284 2.543 6.315 1.00 94.81 102 VAL A CA 1
ATOM 822 C C . VAL A 1 102 ? 5.626 3.901 6.567 1.00 94.81 102 VAL A C 1
ATOM 824 O O . VAL A 1 102 ? 4.570 3.945 7.185 1.00 94.81 102 VAL A O 1
ATOM 827 N N . LEU A 1 103 ? 6.165 4.986 6.001 1.00 96.25 103 LEU A N 1
ATOM 828 C CA . LEU A 1 103 ? 5.596 6.332 6.172 1.00 96.25 103 LEU A CA 1
ATOM 829 C C . LEU A 1 103 ? 4.162 6.455 5.628 1.00 96.25 103 LEU A C 1
ATOM 831 O O . LEU A 1 103 ? 3.348 7.194 6.183 1.00 96.25 103 LEU A O 1
ATOM 835 N N . MET A 1 104 ? 3.850 5.745 4.539 1.00 96.25 104 MET A N 1
ATOM 836 C CA . MET A 1 104 ? 2.499 5.673 3.976 1.00 96.25 104 MET A CA 1
ATOM 837 C C . MET A 1 104 ? 1.540 4.908 4.901 1.00 96.25 104 MET A C 1
ATOM 839 O O . MET A 1 104 ? 0.415 5.352 5.114 1.00 96.25 104 MET A O 1
ATOM 843 N N . LEU A 1 105 ? 1.977 3.774 5.463 1.00 94.19 105 LEU A N 1
ATOM 844 C CA . LEU A 1 105 ? 1.170 2.951 6.373 1.00 94.19 105 LEU A CA 1
ATOM 845 C C . LEU A 1 105 ? 0.954 3.615 7.739 1.00 94.19 105 LEU A C 1
ATOM 847 O O . LEU A 1 105 ? -0.124 3.483 8.309 1.00 94.19 105 LEU A O 1
ATOM 851 N N . GLU A 1 106 ? 1.935 4.368 8.236 1.00 94.12 106 GLU A N 1
ATOM 852 C CA . GLU A 1 106 ? 1.820 5.186 9.453 1.00 94.12 106 GLU A CA 1
ATOM 853 C C . GLU A 1 106 ? 0.936 6.431 9.249 1.00 94.12 106 GLU A C 1
ATOM 855 O O . GLU A 1 106 ? 0.640 7.146 10.203 1.00 94.12 106 GLU A O 1
ATOM 860 N N . GLY A 1 107 ? 0.511 6.712 8.011 1.00 92.06 107 GLY A N 1
ATOM 861 C CA . GLY A 1 107 ? -0.321 7.870 7.680 1.00 92.06 107 GLY A CA 1
ATOM 862 C C . GLY A 1 107 ? 0.420 9.209 7.731 1.00 92.06 107 GLY A C 1
ATOM 863 O O . GLY A 1 107 ? -0.217 10.258 7.724 1.00 92.06 107 GLY A O 1
ATOM 864 N N . ILE A 1 108 ? 1.756 9.188 7.769 1.00 95.19 108 ILE A N 1
ATOM 865 C CA . ILE A 1 108 ? 2.606 10.387 7.814 1.00 95.19 108 ILE A CA 1
ATOM 866 C C . ILE A 1 108 ? 2.659 11.067 6.444 1.00 95.19 108 ILE A C 1
ATOM 868 O O . ILE A 1 108 ? 2.781 12.286 6.351 1.00 95.19 108 ILE A O 1
ATOM 872 N N . THR A 1 109 ? 2.607 10.280 5.368 1.00 93.88 109 THR A N 1
ATOM 873 C CA . THR A 1 109 ? 2.655 10.778 3.988 1.00 93.88 109 THR A CA 1
ATOM 874 C C . THR A 1 109 ? 1.370 10.434 3.249 1.00 93.88 109 THR A C 1
ATOM 876 O O . THR A 1 109 ? 0.910 9.293 3.300 1.00 93.88 109 THR A O 1
ATOM 879 N N . ASP A 1 110 ? 0.820 11.405 2.518 1.00 93.06 110 ASP A N 1
ATOM 880 C CA . ASP A 1 110 ? -0.321 11.168 1.638 1.00 93.06 110 ASP A CA 1
ATOM 881 C C . ASP A 1 110 ? 0.046 10.242 0.472 1.00 93.06 110 ASP A C 1
ATOM 883 O O . ASP A 1 110 ? 1.130 10.316 -0.111 1.00 93.06 110 ASP A O 1
ATOM 887 N N . ILE A 1 111 ? -0.896 9.375 0.105 1.00 96.44 111 ILE A N 1
ATOM 888 C CA . ILE A 1 111 ? -0.686 8.359 -0.925 1.00 96.44 111 ILE A CA 1
ATOM 889 C C . ILE A 1 111 ? -1.411 8.779 -2.203 1.00 96.44 111 ILE A C 1
ATOM 891 O O . ILE A 1 111 ? -2.647 8.806 -2.261 1.00 96.44 111 ILE A O 1
ATOM 895 N N . ALA A 1 112 ? -0.632 9.071 -3.244 1.00 95.56 112 ALA A N 1
ATOM 896 C CA . ALA A 1 112 ? -1.156 9.332 -4.579 1.00 95.56 112 ALA A CA 1
ATOM 897 C C . ALA A 1 112 ? -1.866 8.094 -5.153 1.00 95.56 112 ALA A C 1
ATOM 899 O O . ALA A 1 112 ? -1.521 6.952 -4.831 1.00 95.56 112 ALA A O 1
ATOM 900 N N . SER A 1 113 ? -2.846 8.318 -6.030 1.00 95.81 113 SER A N 1
ATOM 901 C CA . SER A 1 113 ? -3.532 7.229 -6.730 1.00 95.81 113 SER A CA 1
ATOM 902 C C . SER A 1 113 ? -2.535 6.411 -7.564 1.00 95.81 113 SER A C 1
ATOM 904 O O . SER A 1 113 ? -1.810 6.999 -8.369 1.00 95.81 113 SER A O 1
ATOM 906 N N . PRO A 1 114 ? -2.482 5.080 -7.389 1.00 94.31 114 PRO A N 1
ATOM 907 C CA . PRO A 1 114 ? -1.562 4.224 -8.124 1.00 94.31 114 PRO A CA 1
ATOM 908 C C . PRO A 1 114 ? -1.990 4.067 -9.595 1.00 94.31 114 PRO A C 1
ATOM 910 O O . PRO A 1 114 ? -3.194 4.054 -9.890 1.00 94.31 114 PRO A O 1
ATOM 913 N N . PRO A 1 115 ? -1.033 3.903 -10.525 1.00 92.19 115 PRO A N 1
ATOM 914 C CA . PRO A 1 115 ? -1.337 3.515 -11.897 1.00 92.19 115 PRO A CA 1
ATOM 915 C C . PRO A 1 115 ? -1.865 2.072 -11.962 1.00 92.19 115 PRO A C 1
ATOM 917 O O . PRO A 1 115 ? -1.705 1.291 -11.019 1.00 92.19 115 PRO A O 1
ATOM 920 N N . CYS A 1 116 ? -2.508 1.717 -13.078 1.00 86.00 116 CYS A N 1
ATOM 921 C CA . CYS A 1 116 ? -2.972 0.350 -13.314 1.00 86.00 116 CYS A CA 1
ATOM 922 C C . CYS A 1 116 ? -1.779 -0.623 -13.249 1.00 86.00 116 CYS A C 1
ATOM 924 O O . CYS A 1 116 ? -0.821 -0.416 -13.994 1.00 86.00 116 CYS A O 1
ATOM 926 N N . PRO A 1 117 ? -1.819 -1.673 -12.404 1.00 77.69 117 PRO A N 1
ATOM 927 C CA . PRO A 1 117 ? -0.697 -2.598 -12.232 1.00 77.69 117 PRO A CA 1
ATOM 928 C C . PRO A 1 117 ? -0.314 -3.358 -13.504 1.00 77.69 117 PRO A C 1
ATOM 930 O O . PRO A 1 117 ? 0.826 -3.779 -13.629 1.00 77.69 117 PRO A O 1
ATOM 933 N N . THR A 1 118 ? -1.266 -3.551 -14.421 1.00 66.69 118 THR A N 1
ATOM 934 C CA . THR A 1 118 ? -1.086 -4.314 -15.657 1.00 66.69 118 THR A CA 1
ATOM 935 C C . THR A 1 118 ? -1.154 -3.367 -16.850 1.00 66.69 118 THR A C 1
ATOM 937 O O . THR A 1 118 ? -2.218 -3.172 -17.442 1.00 66.69 118 THR A O 1
ATOM 940 N N . SER A 1 119 ? -0.031 -2.775 -17.246 1.00 57.69 119 SER A N 1
ATOM 941 C CA . SER A 1 119 ? 0.089 -2.219 -18.594 1.00 57.69 119 SER A CA 1
ATOM 942 C C . SER A 1 119 ? 0.436 -3.346 -19.565 1.00 57.69 119 SER A C 1
ATOM 944 O O . SER A 1 119 ? 1.534 -3.392 -20.114 1.00 57.69 119 SER A O 1
ATOM 946 N N . SER A 1 120 ? -0.500 -4.266 -19.812 1.00 45.84 120 SER A N 1
ATOM 947 C CA . SER A 1 120 ? -0.512 -4.916 -21.118 1.00 45.84 120 SER A CA 1
ATOM 948 C C . SER A 1 120 ? -1.106 -3.901 -22.090 1.00 45.84 120 SER A C 1
ATOM 950 O O . SER A 1 120 ? -2.314 -3.879 -22.332 1.00 45.84 120 SER A O 1
ATOM 952 N N . SER A 1 121 ? -0.260 -3.019 -22.622 1.00 40.34 121 SER A N 1
ATOM 953 C CA . SER A 1 121 ? -0.532 -2.462 -23.940 1.00 40.34 121 SER A CA 1
ATOM 954 C C . SER A 1 121 ? -0.658 -3.665 -24.864 1.00 40.34 121 SER A C 1
ATOM 956 O O . SER A 1 121 ? 0.332 -4.328 -25.163 1.00 40.34 121 SER A O 1
ATOM 958 N N . SER A 1 122 ? -1.887 -4.011 -25.228 1.00 36.41 122 SER A N 1
ATOM 959 C CA . SER A 1 122 ? -2.125 -4.863 -26.379 1.00 36.41 122 SER A CA 1
ATOM 960 C C . SER A 1 122 ? -1.579 -4.105 -27.586 1.00 36.41 122 SER A C 1
ATOM 962 O O . SER A 1 122 ? -2.136 -3.087 -27.992 1.00 36.41 122 SER A O 1
ATOM 964 N N . MET A 1 123 ? -0.446 -4.570 -28.103 1.00 33.47 123 MET A N 1
ATOM 965 C CA . MET A 1 123 ? -0.036 -4.379 -29.491 1.00 33.47 123 MET A CA 1
ATOM 966 C C . MET A 1 123 ? 0.277 -5.750 -30.067 1.00 33.47 123 MET A C 1
ATOM 968 O O . MET A 1 123 ? 0.967 -6.526 -29.367 1.00 33.47 123 MET A O 1
#

Radius of gyration: 16.99 Å; chains: 1; bounding box: 46×30×51 Å